Protein AF-A0A5E4IUF0-F1 (afdb_monomer_lite)

Foldseek 3Di:
DDEDPVQVVQCVVQVHDPVVVVCQQPVFDFPPDDDDPQWGWGDDDQKIWIWGWDADPVVRDIDIYTPDIDRNDD

Structure (mmCIF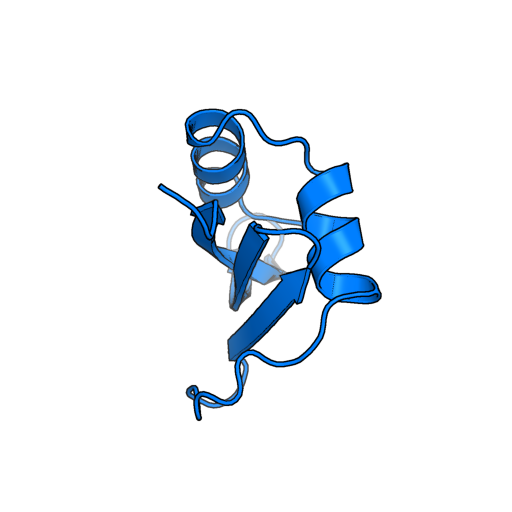, N/CA/C/O backbone):
data_AF-A0A5E4IUF0-F1
#
_entry.id   AF-A0A5E4IUF0-F1
#
loop_
_atom_site.group_PDB
_atom_site.id
_atom_site.type_symbol
_atom_site.label_atom_id
_atom_site.label_alt_id
_atom_site.label_comp_id
_atom_site.label_asym_id
_atom_site.label_entity_id
_atom_site.label_seq_id
_atom_site.pdbx_PDB_ins_code
_atom_site.Cartn_x
_atom_site.Cartn_y
_atom_site.Cartn_z
_atom_site.occupancy
_atom_site.B_iso_or_equiv
_atom_site.auth_seq_id
_atom_site.auth_comp_id
_atom_site.auth_asym_id
_atom_site.auth_atom_id
_atom_site.pdbx_PDB_model_num
ATOM 1 N N . MET A 1 1 ? 7.801 -6.405 1.404 1.00 66.50 1 MET A N 1
ATOM 2 C CA . MET A 1 1 ? 7.120 -5.549 0.408 1.00 66.50 1 MET A CA 1
ATOM 3 C C . MET A 1 1 ? 7.833 -4.209 0.403 1.00 66.50 1 MET A C 1
ATOM 5 O O . MET A 1 1 ? 8.149 -3.733 1.484 1.00 66.50 1 MET A O 1
ATOM 9 N N . ARG A 1 2 ? 8.174 -3.645 -0.760 1.00 71.25 2 ARG A N 1
ATOM 10 C CA . ARG A 1 2 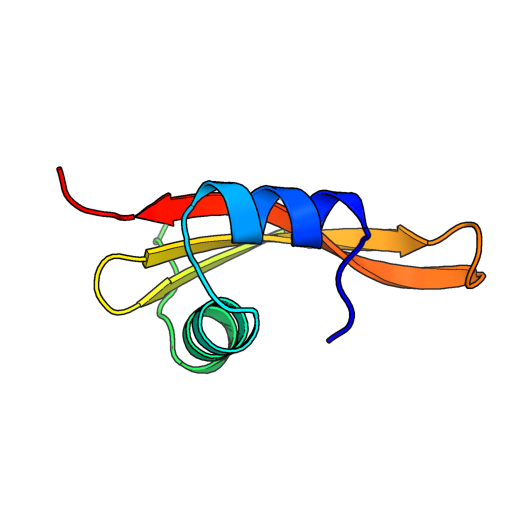? 8.835 -2.332 -0.843 1.00 71.25 2 ARG A CA 1
ATOM 11 C C . ARG A 1 2 ? 7.890 -1.382 -1.573 1.00 71.25 2 ARG A C 1
ATOM 13 O O . ARG A 1 2 ? 7.391 -1.753 -2.637 1.00 71.25 2 ARG A O 1
ATOM 20 N N . PHE A 1 3 ? 7.623 -0.231 -0.965 1.00 80.06 3 PHE A N 1
ATOM 21 C CA . PHE A 1 3 ? 6.743 0.800 -1.507 1.00 80.06 3 PHE A CA 1
ATOM 22 C C . PHE A 1 3 ? 7.539 1.839 -2.302 1.00 80.06 3 PHE A C 1
ATOM 24 O O . PHE A 1 3 ? 8.748 1.988 -2.114 1.00 80.06 3 PHE A O 1
ATOM 31 N N . THR A 1 4 ? 6.873 2.547 -3.212 1.00 81.12 4 THR A N 1
ATOM 32 C CA . THR A 1 4 ? 7.475 3.662 -3.958 1.00 81.12 4 THR A CA 1
ATOM 33 C C . THR A 1 4 ? 7.638 4.898 -3.065 1.00 81.12 4 THR A C 1
ATOM 35 O O . THR A 1 4 ? 6.977 5.029 -2.037 1.00 81.12 4 THR A O 1
ATOM 38 N N . LYS A 1 5 ? 8.480 5.862 -3.466 1.00 81.00 5 LYS A N 1
ATOM 39 C CA . LYS A 1 5 ? 8.630 7.137 -2.735 1.00 81.00 5 LYS A CA 1
ATOM 40 C C . LYS A 1 5 ? 7.295 7.881 -2.564 1.00 81.00 5 LYS A C 1
ATOM 42 O O . LYS A 1 5 ? 7.027 8.382 -1.480 1.00 81.00 5 LYS A O 1
ATOM 47 N N . ALA A 1 6 ? 6.460 7.906 -3.605 1.00 79.56 6 ALA A N 1
ATOM 48 C CA . ALA A 1 6 ? 5.127 8.514 -3.556 1.00 79.56 6 ALA A CA 1
ATOM 49 C C . ALA A 1 6 ? 4.216 7.829 -2.525 1.00 79.56 6 ALA A C 1
ATOM 51 O O . ALA A 1 6 ? 3.531 8.502 -1.765 1.00 79.56 6 ALA A O 1
ATOM 52 N N . ALA A 1 7 ? 4.287 6.500 -2.431 1.00 79.31 7 ALA A N 1
ATOM 53 C CA . ALA A 1 7 ? 3.539 5.746 -1.436 1.00 79.31 7 ALA A CA 1
ATOM 54 C C . ALA A 1 7 ? 3.956 6.095 0.002 1.00 79.31 7 ALA A C 1
ATOM 56 O O . ALA A 1 7 ? 3.096 6.228 0.863 1.00 79.31 7 ALA A O 1
ATOM 57 N N . TYR A 1 8 ? 5.251 6.299 0.273 1.00 83.44 8 TYR A N 1
ATOM 58 C CA . TYR A 1 8 ? 5.690 6.772 1.594 1.00 83.44 8 TYR A CA 1
ATOM 59 C C . TYR A 1 8 ? 5.144 8.168 1.930 1.00 83.44 8 TYR A C 1
ATOM 61 O O . TYR A 1 8 ? 4.784 8.409 3.080 1.00 83.44 8 TYR A O 1
ATOM 69 N N . SER A 1 9 ? 5.054 9.070 0.945 1.00 85.06 9 SER A N 1
ATOM 70 C CA . SER A 1 9 ? 4.439 10.390 1.131 1.00 85.06 9 SER A CA 1
ATOM 71 C C . SER A 1 9 ? 2.950 10.288 1.464 1.00 85.06 9 SER A C 1
ATOM 73 O O . SER A 1 9 ? 2.529 10.888 2.446 1.00 85.06 9 SER A O 1
ATOM 75 N N . GLU A 1 10 ? 2.182 9.470 0.735 1.00 84.00 10 GLU A 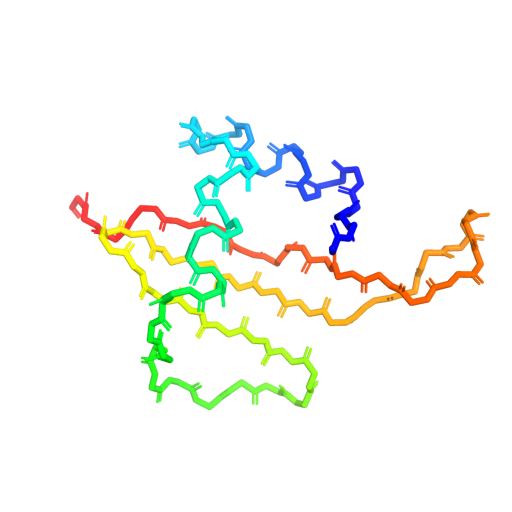N 1
ATOM 76 C CA . GLU A 1 10 ? 0.762 9.238 1.048 1.00 84.00 10 GLU A CA 1
ATOM 77 C C . GLU A 1 10 ? 0.575 8.684 2.464 1.00 84.00 10 GLU A C 1
ATOM 79 O O . GLU A 1 10 ? -0.261 9.169 3.216 1.00 84.00 10 GLU A O 1
ATOM 84 N N . ILE A 1 11 ? 1.370 7.691 2.869 1.00 86.69 11 ILE A N 1
ATOM 85 C CA . ILE A 1 11 ? 1.288 7.105 4.217 1.00 86.69 11 ILE A CA 1
ATOM 86 C C . ILE A 1 11 ? 1.471 8.181 5.299 1.00 86.69 11 ILE A C 1
ATOM 88 O O . ILE A 1 11 ? 0.699 8.229 6.261 1.00 86.69 11 ILE A O 1
ATOM 92 N N . ALA A 1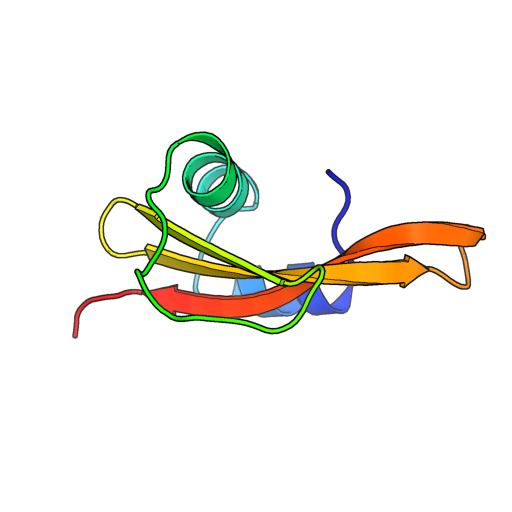 12 ? 2.451 9.069 5.111 1.00 86.69 12 ALA A N 1
ATOM 93 C CA . ALA A 1 12 ? 2.725 10.164 6.034 1.00 86.69 12 ALA A CA 1
ATOM 94 C C . ALA A 1 12 ? 1.586 11.200 6.088 1.00 86.69 12 ALA A C 1
ATOM 96 O O . ALA A 1 12 ? 1.274 11.685 7.174 1.00 86.69 12 ALA A O 1
ATOM 97 N N . GLU A 1 13 ? 0.927 11.502 4.962 1.00 88.00 13 GLU A N 1
ATOM 98 C CA . GLU A 1 13 ? -0.220 12.429 4.909 1.00 88.00 13 GLU A CA 1
ATOM 99 C C . GLU A 1 13 ? -1.402 11.976 5.780 1.00 88.00 13 GLU A C 1
ATOM 101 O O . GLU A 1 13 ? -2.132 12.809 6.315 1.00 88.00 13 GLU A O 1
ATOM 106 N N . TYR A 1 14 ? -1.579 10.665 5.964 1.00 84.75 14 TYR A N 1
ATOM 107 C CA . TYR A 1 14 ? -2.639 10.104 6.810 1.00 84.75 14 TYR A CA 1
ATOM 108 C C . TYR A 1 14 ? -2.212 9.853 8.266 1.00 84.75 14 TYR A C 1
ATOM 110 O O . TYR A 1 14 ? -2.992 9.270 9.031 1.00 84.75 14 TYR A O 1
ATOM 118 N N . GLU A 1 15 ? -1.012 10.302 8.656 1.00 88.88 15 GLU A N 1
ATOM 119 C CA . GLU A 1 15 ? -0.411 10.074 9.978 1.00 88.88 15 GLU A CA 1
ATOM 120 C C . GLU A 1 15 ? -0.345 8.579 10.327 1.00 88.88 15 GLU A C 1
ATOM 122 O O . GLU A 1 15 ? -0.715 8.160 11.426 1.00 88.88 15 GLU A O 1
ATOM 127 N N . LEU A 1 16 ? 0.046 7.757 9.352 1.00 88.31 16 LEU A N 1
ATOM 128 C CA . LEU A 1 16 ? 0.196 6.313 9.511 1.00 88.31 16 LEU A CA 1
ATOM 129 C C . LEU A 1 16 ? 1.665 5.920 9.427 1.00 88.31 16 LEU A C 1
ATOM 131 O O . LEU A 1 16 ? 2.481 6.591 8.795 1.00 88.31 16 LEU A O 1
ATOM 135 N N . SER A 1 17 ? 1.992 4.797 10.051 1.00 90.81 17 SER A N 1
ATOM 136 C CA . SER A 1 17 ? 3.280 4.138 9.890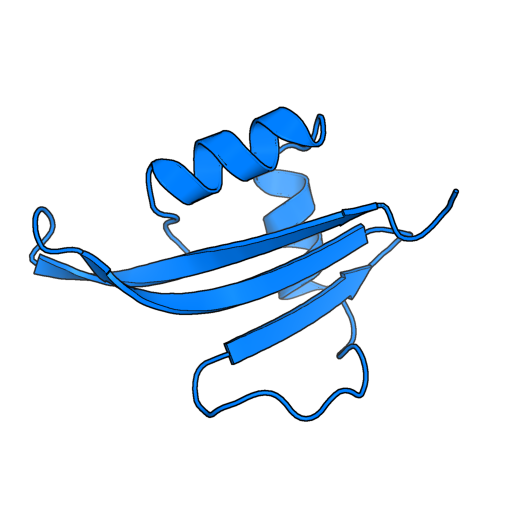 1.00 90.81 17 SER A CA 1
ATOM 137 C C . SER A 1 17 ? 3.242 3.130 8.738 1.00 90.81 17 SER A C 1
ATOM 139 O O . SER A 1 17 ? 2.184 2.692 8.273 1.00 90.81 17 SER A O 1
ATOM 141 N N . VAL A 1 18 ? 4.422 2.732 8.265 1.00 88.38 18 VAL A N 1
ATOM 142 C CA . VAL A 1 18 ? 4.546 1.651 7.276 1.00 88.38 18 VAL A CA 1
ATOM 143 C C . VAL A 1 18 ? 4.052 0.338 7.886 1.00 88.38 18 VAL A C 1
ATOM 145 O O . VAL A 1 18 ? 3.452 -0.483 7.193 1.00 88.38 18 VAL A O 1
ATOM 148 N N . GLU A 1 19 ? 4.264 0.161 9.187 1.00 91.44 19 GLU A N 1
ATOM 149 C CA . GLU A 1 19 ? 3.815 -0.973 9.980 1.00 91.44 19 GLU A CA 1
ATOM 150 C C . GLU A 1 19 ? 2.286 -1.088 9.984 1.00 91.44 19 GLU A C 1
ATOM 152 O O . GLU A 1 19 ? 1.786 -2.186 9.756 1.00 91.44 19 GLU A O 1
ATOM 157 N N . ASP A 1 20 ? 1.542 0.018 10.121 1.00 90.81 20 ASP A N 1
ATOM 158 C CA . ASP A 1 20 ? 0.067 0.017 10.056 1.00 90.81 20 ASP A CA 1
ATOM 159 C C . ASP A 1 20 ? -0.440 -0.474 8.692 1.00 90.81 20 ASP A C 1
ATOM 161 O O . ASP A 1 20 ? -1.393 -1.253 8.580 1.00 90.81 20 ASP A O 1
ATOM 165 N N . VAL A 1 21 ? 0.225 -0.032 7.621 1.00 89.50 21 VAL A N 1
ATOM 166 C CA . VAL A 1 21 ? -0.104 -0.435 6.250 1.00 89.50 21 VAL A CA 1
ATOM 167 C C . VAL A 1 21 ? 0.193 -1.914 6.037 1.00 89.50 21 VAL A C 1
ATOM 169 O O . VAL A 1 21 ? -0.631 -2.632 5.468 1.00 89.50 21 VAL A O 1
ATOM 172 N N . LEU A 1 22 ? 1.347 -2.390 6.505 1.00 91.31 22 LEU A N 1
ATOM 173 C CA . LEU A 1 22 ? 1.720 -3.800 6.421 1.00 91.31 22 LEU A CA 1
ATOM 174 C C . LEU A 1 22 ? 0.798 -4.681 7.273 1.00 91.31 22 LEU A C 1
ATOM 176 O O . LEU A 1 22 ? 0.409 -5.753 6.812 1.00 91.31 22 LEU A O 1
ATOM 180 N N . GLU A 1 23 ? 0.404 -4.238 8.469 1.00 93.81 23 GLU A N 1
ATOM 181 C CA . GLU A 1 23 ? -0.583 -4.928 9.306 1.00 93.81 23 GLU A CA 1
ATOM 182 C C . GLU A 1 23 ? -1.911 -5.053 8.547 1.00 93.81 23 GLU A C 1
ATOM 184 O O . GLU A 1 23 ? -2.462 -6.149 8.433 1.00 93.81 23 GLU A O 1
ATOM 189 N N . CYS A 1 24 ? -2.389 -3.965 7.936 1.00 92.19 24 CYS A N 1
ATOM 190 C CA . CYS A 1 24 ? -3.613 -3.973 7.138 1.00 92.19 24 CYS A CA 1
ATOM 191 C C . CYS A 1 24 ? -3.523 -4.915 5.928 1.00 92.19 24 CYS A C 1
ATOM 193 O O . CYS A 1 24 ? -4.464 -5.655 5.649 1.00 92.19 24 CYS A O 1
ATOM 195 N N . LEU A 1 25 ? -2.394 -4.941 5.220 1.00 90.12 25 LEU A N 1
ATOM 196 C CA . LEU A 1 25 ? -2.226 -5.795 4.042 1.00 90.12 25 LEU A CA 1
ATOM 197 C C . LEU A 1 25 ? -2.100 -7.285 4.386 1.00 90.12 25 LEU A C 1
ATOM 199 O O . LEU A 1 25 ? -2.605 -8.119 3.634 1.00 90.12 25 LEU A O 1
ATOM 203 N N . ASN A 1 26 ? -1.457 -7.614 5.510 1.00 91.38 26 ASN A N 1
ATOM 204 C CA . ASN A 1 26 ? -1.226 -8.996 5.938 1.00 91.38 26 ASN A CA 1
ATOM 205 C C . ASN A 1 26 ? -2.416 -9.592 6.705 1.00 91.38 26 ASN A C 1
ATOM 207 O O . ASN A 1 26 ? -2.724 -10.769 6.535 1.00 91.38 26 ASN A O 1
ATOM 211 N N . CYS A 1 27 ? -3.076 -8.793 7.547 1.00 93.69 27 CYS A N 1
ATOM 212 C CA . CYS A 1 27 ? -4.116 -9.252 8.475 1.00 93.69 27 CYS A CA 1
ATOM 213 C C . CYS A 1 27 ? -5.518 -8.717 8.137 1.00 93.69 27 CYS A C 1
ATOM 215 O O . CYS A 1 27 ? -6.505 -9.132 8.747 1.00 93.69 27 CYS A O 1
ATOM 217 N N . GLY A 1 28 ? -5.627 -7.764 7.209 1.00 90.00 28 GLY A N 1
ATOM 218 C CA . GLY A 1 28 ? -6.901 -7.182 6.806 1.00 90.00 28 GLY A CA 1
ATOM 219 C C . GLY A 1 28 ? -7.756 -8.125 5.967 1.00 90.00 28 GLY A C 1
ATOM 220 O O . GLY A 1 28 ? -7.304 -9.129 5.419 1.00 90.00 28 GLY A O 1
ATOM 221 N N . ARG A 1 29 ? -9.034 -7.773 5.840 1.00 89.81 29 ARG A N 1
ATOM 222 C CA . ARG A 1 29 ? -10.003 -8.491 5.000 1.00 89.81 29 ARG A CA 1
ATOM 223 C C . ARG A 1 29 ? -10.196 -7.760 3.680 1.00 89.81 29 ARG A C 1
ATOM 225 O O . ARG A 1 29 ? -9.985 -6.551 3.617 1.00 89.81 29 ARG A O 1
ATOM 232 N N . ASP A 1 30 ? -10.584 -8.482 2.631 1.00 86.12 30 ASP A N 1
ATOM 233 C CA . ASP A 1 30 ? -10.947 -7.839 1.363 1.00 86.12 30 ASP A CA 1
ATOM 234 C C . ASP A 1 30 ? -12.109 -6.861 1.571 1.00 86.12 30 ASP A C 1
ATOM 236 O O . ASP A 1 30 ? -13.064 -7.156 2.292 1.00 86.12 30 ASP A O 1
ATOM 240 N N . SER A 1 31 ? -12.051 -5.702 0.912 1.00 82.44 31 SER A N 1
ATOM 241 C CA . SER A 1 31 ? -13.122 -4.689 0.956 1.00 82.44 31 SER A CA 1
ATOM 242 C C . SER A 1 31 ? -14.432 -5.140 0.294 1.00 82.44 31 SER A C 1
ATOM 244 O O . SER A 1 31 ? -15.429 -4.421 0.347 1.00 82.44 31 SER A O 1
ATOM 246 N N . GLY A 1 32 ? -14.420 -6.286 -0.396 1.00 73.31 32 GLY A N 1
ATOM 247 C CA . GLY A 1 32 ? -15.538 -6.799 -1.186 1.00 73.31 32 GLY A CA 1
ATOM 248 C C . GLY A 1 32 ? -15.721 -6.115 -2.546 1.00 73.31 32 GLY A C 1
ATOM 249 O O . GLY A 1 32 ? -16.610 -6.499 -3.303 1.00 73.31 32 GLY A O 1
ATOM 250 N N . ARG A 1 33 ? -14.894 -5.120 -2.902 1.00 73.69 33 ARG A N 1
ATOM 251 C CA . ARG A 1 33 ? -14.959 -4.467 -4.217 1.00 73.69 33 ARG A CA 1
ATOM 252 C C . ARG A 1 33 ? -14.100 -5.205 -5.234 1.00 73.69 33 ARG A C 1
ATOM 254 O O . ARG A 1 33 ? -12.933 -5.500 -4.996 1.00 73.69 33 ARG A O 1
ATOM 261 N N . ARG A 1 34 ? -14.666 -5.447 -6.416 1.00 70.06 34 ARG A N 1
ATOM 262 C CA . ARG A 1 34 ? -13.932 -6.032 -7.540 1.00 70.06 34 ARG A CA 1
ATOM 263 C C . ARG A 1 34 ? -13.002 -4.971 -8.135 1.00 70.06 34 ARG A C 1
ATOM 265 O O . ARG A 1 34 ? -13.465 -4.027 -8.771 1.00 70.06 34 ARG A O 1
ATOM 272 N N . ARG A 1 35 ? -11.699 -5.098 -7.890 1.00 77.25 35 ARG A N 1
ATOM 273 C CA . ARG A 1 35 ? -10.658 -4.247 -8.487 1.00 77.25 35 ARG A CA 1
ATOM 274 C C . ARG A 1 35 ? -10.069 -4.905 -9.743 1.00 77.25 35 ARG A C 1
ATOM 276 O O . ARG A 1 35 ? -10.371 -6.058 -10.052 1.00 77.25 35 ARG A O 1
ATOM 283 N N . MET A 1 36 ? -9.272 -4.146 -10.496 1.00 80.88 36 MET A N 1
ATOM 284 C CA . MET A 1 36 ? -8.541 -4.652 -11.665 1.00 80.88 36 MET A CA 1
ATOM 285 C C . MET A 1 36 ? -7.504 -5.713 -11.254 1.00 80.88 36 MET A C 1
ATOM 287 O O . MET A 1 36 ? -7.131 -5.817 -10.086 1.00 80.88 36 MET A O 1
ATOM 291 N N . ARG A 1 37 ? -7.020 -6.506 -12.219 1.00 79.88 37 ARG A N 1
ATOM 292 C CA . ARG A 1 37 ? -5.968 -7.509 -11.983 1.00 79.88 37 ARG A CA 1
ATOM 293 C C . ARG A 1 37 ? -4.713 -6.841 -11.401 1.00 79.88 37 ARG A C 1
ATOM 295 O O . ARG A 1 37 ? -4.292 -5.810 -11.913 1.00 79.88 37 ARG A O 1
ATOM 302 N N . GLY A 1 38 ? -4.128 -7.435 -10.358 1.00 83.06 38 GLY A N 1
ATOM 303 C CA . GLY A 1 38 ? -2.915 -6.921 -9.701 1.00 83.06 38 GLY A CA 1
ATOM 304 C C . GLY A 1 38 ? -3.157 -5.783 -8.699 1.00 83.06 38 GLY A C 1
ATOM 305 O O . GLY A 1 38 ? -2.198 -5.252 -8.149 1.00 83.06 38 GLY A O 1
ATOM 306 N N . VAL A 1 39 ? -4.420 -5.414 -8.446 1.00 89.69 39 VAL A N 1
ATOM 307 C CA . VAL A 1 39 ? -4.809 -4.442 -7.415 1.00 89.69 39 VAL A CA 1
ATOM 308 C C . VAL A 1 39 ? -5.357 -5.185 -6.200 1.00 89.69 39 VAL A C 1
ATOM 310 O O . VAL A 1 39 ? -6.276 -5.994 -6.327 1.00 89.69 39 VAL A O 1
ATOM 313 N N . VAL A 1 40 ? -4.829 -4.876 -5.020 1.00 89.81 40 VAL A N 1
ATOM 314 C CA . VAL A 1 40 ? -5.252 -5.455 -3.740 1.00 89.81 40 VAL A CA 1
ATOM 315 C C . VAL A 1 40 ? -5.818 -4.345 -2.861 1.00 89.81 40 VAL A C 1
ATOM 317 O O . VAL A 1 40 ? -5.210 -3.288 -2.718 1.00 89.81 40 VAL A O 1
ATOM 320 N N . GLU A 1 41 ? -6.989 -4.575 -2.270 1.00 91.69 41 GLU A N 1
ATOM 321 C CA . GLU A 1 41 ? -7.633 -3.641 -1.344 1.00 91.69 41 GLU A CA 1
ATOM 322 C C . GLU A 1 41 ? -7.989 -4.371 -0.048 1.00 91.69 41 GLU A C 1
ATOM 324 O O . GLU A 1 41 ? -8.811 -5.289 -0.050 1.00 91.69 41 GLU A O 1
ATOM 329 N N . ARG A 1 42 ? -7.376 -3.954 1.062 1.00 92.25 42 ARG A N 1
ATOM 330 C CA . ARG A 1 42 ? -7.574 -4.556 2.384 1.00 92.25 42 ARG A CA 1
ATOM 331 C C . ARG A 1 42 ? -8.083 -3.526 3.383 1.00 92.25 42 ARG A C 1
ATOM 333 O O . ARG A 1 42 ? -7.748 -2.341 3.305 1.00 92.25 42 ARG A O 1
ATOM 340 N N . CYS A 1 43 ? -8.888 -4.007 4.326 1.00 92.19 43 CYS A N 1
ATOM 341 C CA . CYS A 1 43 ? -9.430 -3.224 5.426 1.00 92.19 43 CYS A CA 1
ATOM 342 C C . CYS A 1 43 ? -9.106 -3.877 6.775 1.00 92.19 43 CYS A C 1
ATOM 344 O O . CYS A 1 43 ? -9.384 -5.064 6.977 1.00 92.19 43 CYS A O 1
ATOM 346 N N . LEU A 1 44 ? -8.601 -3.088 7.723 1.00 92.31 44 LEU A N 1
ATOM 347 C CA . LEU A 1 44 ? -8.329 -3.512 9.097 1.00 92.31 44 LEU A CA 1
ATOM 348 C C . LEU A 1 44 ? -8.509 -2.331 10.057 1.00 92.31 44 LEU A C 1
ATOM 350 O O . LEU A 1 44 ? -8.024 -1.250 9.769 1.00 92.31 44 LEU A O 1
ATOM 354 N N . ARG A 1 45 ? -9.202 -2.525 11.191 1.00 87.88 45 ARG A N 1
ATOM 355 C CA . ARG A 1 45 ? -9.301 -1.543 12.301 1.00 87.88 45 ARG A CA 1
ATOM 356 C C . ARG A 1 45 ? -9.580 -0.085 11.876 1.00 87.88 45 ARG A C 1
ATOM 358 O O . ARG A 1 45 ? -8.957 0.842 12.374 1.00 87.88 45 ARG A O 1
ATOM 365 N N . GLY A 1 46 ? -10.520 0.131 10.956 1.00 87.00 46 GLY A N 1
ATOM 366 C CA . GLY A 1 46 ? -10.833 1.489 10.498 1.00 87.00 46 GLY A CA 1
ATOM 367 C C . GLY A 1 46 ? -9.775 2.083 9.559 1.00 87.00 46 GLY A C 1
ATOM 368 O O . GLY A 1 46 ? -9.716 3.291 9.396 1.00 87.00 46 GLY A O 1
ATOM 369 N N . LEU A 1 47 ? -8.942 1.262 8.924 1.00 90.38 47 LEU A N 1
ATOM 370 C CA . LEU A 1 47 ? -7.995 1.642 7.880 1.00 90.38 47 LEU A CA 1
ATOM 371 C C . LEU A 1 47 ? -8.327 0.882 6.593 1.00 90.38 47 LEU A C 1
ATOM 373 O O . LEU A 1 47 ? -8.612 -0.316 6.632 1.00 90.38 47 LEU A O 1
ATOM 377 N N . LYS A 1 48 ? -8.273 1.572 5.452 1.00 91.44 48 LYS A N 1
ATOM 378 C CA . LYS A 1 48 ? -8.390 0.996 4.108 1.00 91.44 48 LYS A CA 1
ATOM 379 C C . LYS A 1 48 ? -7.133 1.317 3.318 1.00 91.44 48 LYS A C 1
ATOM 381 O O . LYS A 1 48 ? -6.786 2.488 3.175 1.00 91.44 48 LYS A O 1
ATOM 386 N N . VAL A 1 49 ? -6.508 0.281 2.771 1.00 92.25 49 VAL A N 1
ATOM 387 C CA . VAL A 1 49 ? -5.302 0.380 1.946 1.00 92.25 49 VAL A CA 1
ATOM 388 C C . VAL A 1 49 ? -5.583 -0.247 0.588 1.00 92.25 49 VAL A C 1
ATOM 390 O O . VAL A 1 49 ? -6.056 -1.381 0.513 1.00 92.25 49 VAL A O 1
ATOM 393 N N . VAL A 1 50 ? -5.272 0.484 -0.481 1.00 91.12 50 VAL A N 1
ATOM 394 C CA . VAL A 1 50 ? -5.288 -0.005 -1.862 1.00 91.12 50 VAL A CA 1
ATOM 395 C C . VAL A 1 50 ? -3.865 0.025 -2.401 1.00 91.12 50 VAL A C 1
ATOM 397 O O . VAL A 1 50 ? -3.223 1.074 -2.397 1.00 91.12 50 VAL A O 1
ATOM 400 N N . VAL A 1 51 ? -3.389 -1.108 -2.905 1.00 91.06 51 VAL A N 1
ATOM 401 C CA . VAL A 1 51 ? -2.080 -1.238 -3.555 1.00 91.06 51 VAL A CA 1
ATOM 402 C C . VAL A 1 51 ? -2.218 -1.846 -4.943 1.00 91.06 51 VAL A C 1
ATOM 404 O O . VAL A 1 51 ? -3.165 -2.585 -5.210 1.00 91.06 51 VAL A O 1
ATOM 407 N N . ALA A 1 52 ? -1.257 -1.569 -5.817 1.00 91.00 52 ALA A N 1
ATOM 408 C CA . ALA A 1 52 ? -1.113 -2.233 -7.105 1.00 91.00 52 ALA A CA 1
ATOM 409 C C . ALA A 1 52 ? 0.330 -2.635 -7.373 1.00 91.00 52 ALA A C 1
ATOM 411 O O . ALA A 1 52 ? 1.267 -1.957 -6.947 1.00 91.00 52 ALA A O 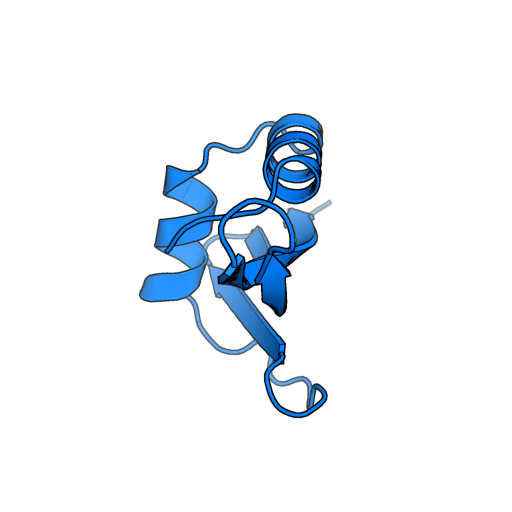1
ATOM 412 N N . GLU A 1 53 ? 0.500 -3.717 -8.123 1.00 89.69 53 GLU A N 1
ATOM 413 C CA . GLU A 1 53 ? 1.786 -4.041 -8.730 1.00 89.69 53 GLU A CA 1
ATOM 414 C C . GLU A 1 53 ? 2.221 -2.913 -9.675 1.00 89.69 53 GLU A C 1
ATOM 416 O O . GLU A 1 53 ? 1.434 -2.382 -10.459 1.00 89.69 53 GLU A O 1
ATOM 421 N N . SER A 1 54 ? 3.491 -2.537 -9.594 1.00 88.06 54 SER A N 1
ATOM 422 C CA . SER A 1 54 ? 4.108 -1.499 -10.414 1.00 88.06 54 SER A CA 1
ATOM 423 C C . SER A 1 54 ? 5.551 -1.883 -10.747 1.00 88.06 54 SER A C 1
ATOM 425 O O . SER A 1 54 ? 6.104 -2.826 -10.177 1.00 88.06 54 SER A O 1
ATOM 427 N N . TRP A 1 55 ? 6.168 -1.172 -11.687 1.00 88.25 55 TRP A N 1
ATOM 428 C CA . TRP A 1 55 ? 7.567 -1.359 -12.065 1.00 88.25 55 TRP A CA 1
ATOM 429 C C . TRP A 1 55 ? 8.395 -0.158 -11.616 1.00 88.25 55 TRP A C 1
ATOM 431 O O . TRP A 1 55 ? 8.154 0.972 -12.039 1.00 88.25 55 TRP A O 1
ATOM 441 N N . ASP A 1 56 ? 9.387 -0.405 -10.768 1.00 84.44 56 ASP A N 1
ATOM 442 C CA . ASP A 1 56 ? 10.362 0.607 -10.385 1.00 84.44 56 ASP A CA 1
ATOM 443 C C . ASP A 1 56 ? 11.448 0.691 -11.467 1.00 84.44 56 ASP A C 1
ATOM 445 O O . ASP A 1 56 ? 12.220 -0.251 -11.664 1.00 84.44 56 ASP A O 1
ATOM 449 N N . LEU A 1 57 ? 11.501 1.818 -12.183 1.00 83.38 57 LEU A N 1
ATOM 450 C CA . LEU A 1 57 ? 12.489 2.057 -13.241 1.00 83.38 57 LEU A CA 1
ATOM 451 C C . LEU A 1 57 ? 13.917 2.202 -12.701 1.00 83.38 57 LEU A C 1
ATOM 453 O O . LEU A 1 57 ? 14.865 1.869 -13.412 1.00 83.38 57 LEU A O 1
ATOM 457 N N . HIS A 1 58 ? 14.078 2.693 -11.469 1.00 82.94 58 HIS A N 1
ATOM 458 C CA . HIS A 1 58 ? 15.384 2.913 -10.854 1.00 82.94 58 HIS A CA 1
ATOM 459 C C . HIS A 1 58 ? 15.977 1.591 -10.367 1.00 82.94 58 HIS A C 1
ATOM 461 O O . HIS A 1 58 ? 17.094 1.230 -10.728 1.00 82.94 58 HIS A O 1
ATOM 467 N N . GLU A 1 59 ? 15.187 0.830 -9.612 1.00 83.06 59 GLU A N 1
ATOM 468 C CA . GLU A 1 59 ? 15.592 -0.463 -9.049 1.00 83.06 59 GLU A CA 1
ATOM 469 C C . GLU A 1 59 ? 15.426 -1.627 -10.045 1.00 83.06 59 GLU A C 1
ATOM 471 O O . GLU A 1 59 ? 15.796 -2.757 -9.731 1.00 83.06 59 GLU A O 1
ATOM 476 N N . LYS A 1 60 ? 14.852 -1.366 -11.231 1.00 89.00 60 LYS A N 1
ATOM 477 C CA . LYS A 1 60 ? 14.584 -2.335 -12.311 1.00 89.00 60 LYS A CA 1
ATOM 478 C C . LYS A 1 60 ? 13.895 -3.612 -11.819 1.00 89.00 60 LYS A C 1
ATOM 480 O O . LYS A 1 60 ? 14.318 -4.723 -12.143 1.00 89.00 60 LYS A O 1
ATOM 485 N N . ARG A 1 61 ? 12.835 -3.460 -11.021 1.00 86.81 61 ARG A N 1
ATOM 486 C CA . ARG A 1 61 ? 12.073 -4.592 -10.471 1.00 86.81 61 ARG A CA 1
ATOM 487 C C . ARG A 1 61 ? 10.598 -4.272 -10.262 1.00 86.81 61 ARG A C 1
ATOM 489 O O . ARG A 1 61 ? 10.213 -3.109 -10.150 1.00 86.81 61 ARG A O 1
ATOM 496 N N . HIS A 1 62 ? 9.796 -5.321 -10.092 1.00 85.75 62 HIS A N 1
ATOM 497 C CA . HIS A 1 62 ? 8.423 -5.186 -9.616 1.00 85.75 62 HIS A CA 1
ATOM 498 C C . HIS A 1 62 ? 8.391 -4.718 -8.157 1.00 85.75 62 HIS A C 1
ATOM 500 O O . HIS A 1 62 ? 9.108 -5.232 -7.294 1.00 85.75 62 HIS A O 1
ATOM 506 N N . VAL A 1 63 ? 7.536 -3.739 -7.891 1.00 87.00 63 VAL A N 1
ATOM 507 C CA . VAL A 1 63 ? 7.256 -3.180 -6.568 1.00 87.00 63 VAL A CA 1
ATOM 508 C C . VAL A 1 63 ? 5.751 -3.065 -6.379 1.00 87.00 63 VAL A C 1
ATOM 510 O O . VAL A 1 63 ? 4.980 -3.230 -7.321 1.00 87.00 63 VAL A O 1
ATOM 513 N N . TRP A 1 64 ? 5.330 -2.760 -5.159 1.00 85.00 64 TRP A N 1
ATOM 514 C CA . TRP A 1 64 ? 3.940 -2.426 -4.897 1.00 85.00 64 TRP A CA 1
ATOM 515 C C . TRP A 1 64 ? 3.825 -0.922 -4.696 1.00 85.00 64 TRP A C 1
ATOM 517 O O . TRP A 1 64 ? 4.520 -0.343 -3.864 1.00 85.00 64 TRP A O 1
ATOM 527 N N . ALA A 1 65 ? 2.962 -0.280 -5.470 1.00 86.00 65 ALA A N 1
ATOM 528 C CA . ALA A 1 65 ? 2.587 1.107 -5.266 1.00 86.00 65 ALA A CA 1
ATOM 529 C C . ALA A 1 65 ? 1.350 1.154 -4.369 1.00 86.00 65 ALA A C 1
ATOM 531 O O . ALA A 1 65 ? 0.402 0.399 -4.580 1.00 86.00 65 ALA A O 1
ATOM 532 N N . VAL A 1 66 ? 1.353 2.044 -3.382 1.00 86.69 66 VAL A N 1
ATOM 533 C CA . VAL A 1 66 ? 0.121 2.441 -2.700 1.00 86.69 66 VAL A CA 1
ATOM 534 C C . VAL A 1 66 ? -0.620 3.379 -3.647 1.00 86.69 66 VAL A C 1
ATOM 536 O O . VAL A 1 66 ? -0.012 4.287 -4.203 1.00 86.69 66 VAL A O 1
ATOM 539 N N . ILE A 1 67 ? -1.887 3.068 -3.914 1.00 87.19 67 ILE A N 1
ATOM 540 C CA . ILE A 1 67 ? -2.774 3.875 -4.765 1.00 87.19 67 ILE A CA 1
ATOM 541 C C . ILE A 1 67 ? -3.635 4.799 -3.907 1.00 87.19 67 ILE A C 1
ATOM 543 O O . ILE A 1 67 ? -4.072 5.851 -4.362 1.00 87.19 67 ILE A O 1
ATOM 547 N N . HIS A 1 68 ? -4.012 4.321 -2.720 1.00 85.88 68 HIS A N 1
ATOM 548 C CA . HIS A 1 68 ? -4.929 5.027 -1.841 1.00 85.88 68 HIS A CA 1
ATOM 549 C C . HIS A 1 68 ? -4.819 4.490 -0.421 1.00 85.88 68 HIS A C 1
ATOM 551 O O . HIS A 1 68 ? -4.947 3.281 -0.194 1.00 85.88 68 HIS A O 1
ATOM 557 N N . VAL A 1 69 ? -4.708 5.397 0.542 1.00 89.25 69 VAL A N 1
ATOM 558 C CA . VAL A 1 69 ? -4.872 5.110 1.967 1.00 89.25 69 VAL A CA 1
ATOM 559 C C . VAL A 1 69 ? -5.999 5.976 2.506 1.00 89.25 69 VAL A C 1
ATOM 561 O O . VAL A 1 69 ? -6.172 7.115 2.097 1.00 89.25 69 VAL A O 1
ATOM 564 N N . SER A 1 70 ? -6.827 5.440 3.398 1.00 86.81 70 SER A N 1
ATOM 565 C CA . SER A 1 70 ? -7.790 6.264 4.133 1.00 86.81 70 SER A CA 1
ATOM 566 C C . SER A 1 70 ? -8.184 5.623 5.446 1.00 86.81 70 SER A C 1
ATOM 568 O O . SER A 1 70 ? -8.447 4.417 5.486 1.00 86.81 70 SER A O 1
ATOM 570 N N . LYS A 1 71 ? -8.363 6.447 6.477 1.00 84.12 71 LYS A N 1
ATOM 571 C CA . LYS A 1 71 ? -9.077 6.051 7.691 1.00 84.12 71 LYS A CA 1
ATOM 572 C C . LYS A 1 71 ? -10.568 5.878 7.356 1.00 84.12 71 LYS A C 1
ATOM 574 O O . LYS A 1 71 ? -11.222 6.778 6.837 1.00 84.12 71 LYS A O 1
ATOM 579 N N . VAL A 1 72 ? -11.085 4.679 7.580 1.00 76.12 72 VAL A N 1
ATOM 580 C CA . VAL A 1 72 ? -12.498 4.308 7.505 1.00 76.12 72 VAL A CA 1
ATOM 581 C C . VAL A 1 72 ? -13.142 4.724 8.823 1.00 76.12 72 VAL A C 1
ATOM 583 O O . VAL A 1 72 ? -13.115 3.980 9.799 1.00 76.12 72 VAL A O 1
ATOM 586 N N . GLY A 1 73 ? -13.682 5.940 8.844 1.00 65.69 73 GLY A N 1
ATOM 587 C CA . GLY A 1 73 ? -14.361 6.503 10.008 1.00 65.69 73 GLY A CA 1
ATOM 588 C C . GLY A 1 73 ? -14.021 7.972 10.238 1.00 65.69 73 GLY A C 1
ATOM 589 O O . GLY A 1 73 ? -13.105 8.287 10.995 1.00 65.69 73 GLY A O 1
ATOM 590 N N . LYS A 1 74 ? -14.795 8.848 9.597 1.00 46.38 74 LYS A N 1
ATOM 591 C CA . LYS A 1 74 ? -15.333 10.094 10.151 1.00 46.38 74 LYS A CA 1
ATOM 592 C C . LYS A 1 74 ? -16.717 10.290 9.547 1.00 46.38 74 LYS A C 1
ATOM 594 O O . LYS A 1 74 ? -16.850 9.996 8.337 1.00 46.38 74 LYS A O 1
#

pLDDT: mean 85.16, std 7.66, range [46.38, 93.81]

Sequence (74 aa):
MRFTKAAYSEIAEYELSVEDVLECLNCGRDSGRRRMRGVVERCLRGLKVVVAESWDLHEKRHVWAVIHVSKVGK

Radius of gyration: 12.01 Å; chains: 1; bounding box: 31×22×26 Å

Secondary structure (DSSP, 8-state):
--B-HHHHHHHHHTT--HHHHHHHHHHPEE-S--PPTTEEEEEETTEEEEEEEEEETTTTEEEEEEEEEEES--